Protein AF-A0A9C9Y5D9-F1 (afdb_monomer_lite)

pLDDT: mean 72.28, std 10.4, range [47.97, 84.06]

Secondary structure (DSSP, 8-state):
--PPP--HHHHHHHHTS---TTSHHHHHHHHHHHHHHHHHHTT--EEEEEEEEETTEEEEEEEES-SS--

Foldseek 3Di:
DDDDDDDLQVCCVVQPVDDDPVCQPVSQVVVQVVVVVVCVVVVWDWAPWDWGDDRSDIDIDTDTPDPPPD

Structure (mmCIF, N/CA/C/O backbone):
data_AF-A0A9C9Y5D9-F1
#
_entry.id   AF-A0A9C9Y5D9-F1
#
loop_
_atom_site.group_PDB
_atom_site.id
_atom_site.type_symbol
_atom_site.label_atom_id
_atom_site.label_alt_id
_atom_site.label_comp_id
_atom_site.label_asym_id
_atom_site.label_entity_id
_atom_site.label_seq_id
_atom_site.pdbx_PDB_ins_code
_atom_site.Cartn_x
_atom_site.Cartn_y
_atom_site.Cartn_z
_atom_site.occupancy
_atom_site.B_iso_or_equiv
_atom_site.auth_seq_id
_atom_site.auth_comp_id
_atom_site.auth_asym_id
_atom_site.auth_atom_id
_atom_site.pdbx_PDB_model_num
ATOM 1 N N . MET A 1 1 ? 12.788 -10.700 0.993 1.00 66.38 1 MET A N 1
ATOM 2 C CA . MET A 1 1 ? 11.738 -9.819 1.548 1.00 66.38 1 MET A CA 1
ATOM 3 C C . MET A 1 1 ? 12.361 -8.968 2.643 1.00 66.38 1 MET A C 1
ATOM 5 O O . MET A 1 1 ? 13.072 -9.524 3.472 1.00 66.38 1 MET A O 1
ATOM 9 N N . GLY A 1 2 ? 12.187 -7.648 2.598 1.00 69.69 2 GLY A N 1
ATOM 10 C CA . GLY A 1 2 ? 12.700 -6.712 3.606 1.00 69.69 2 GLY A CA 1
ATOM 11 C C . GLY A 1 2 ? 11.547 -6.002 4.310 1.00 69.69 2 GLY A C 1
ATOM 12 O O . GLY A 1 2 ? 10.471 -5.877 3.732 1.00 69.69 2 GLY A O 1
ATOM 13 N N . LEU A 1 3 ? 11.763 -5.553 5.545 1.00 78.44 3 LEU A N 1
ATOM 14 C CA . LEU A 1 3 ? 10.780 -4.748 6.265 1.00 78.44 3 LEU A CA 1
ATOM 15 C C . LEU A 1 3 ? 10.971 -3.275 5.901 1.00 78.44 3 LEU A C 1
ATOM 17 O O . LEU A 1 3 ? 12.037 -2.707 6.144 1.00 78.44 3 LEU A O 1
ATOM 21 N N 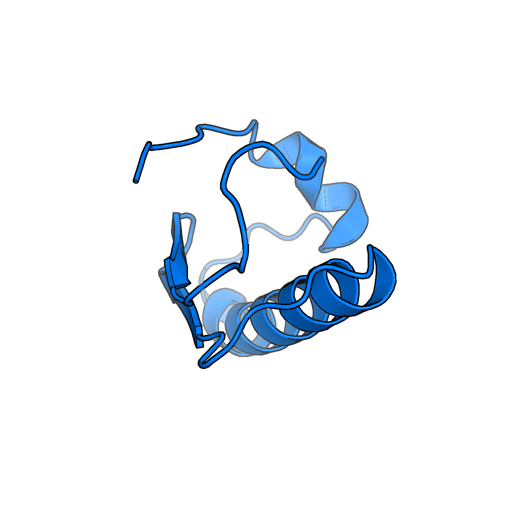. PHE A 1 4 ? 9.932 -2.656 5.350 1.00 77.56 4 PHE A N 1
ATOM 22 C CA . PHE A 1 4 ? 9.893 -1.216 5.132 1.00 77.56 4 PHE A CA 1
ATOM 23 C C . PHE A 1 4 ? 9.081 -0.565 6.246 1.00 77.56 4 PHE A C 1
ATOM 25 O O . PHE A 1 4 ? 7.914 -0.893 6.444 1.00 77.56 4 PHE A O 1
ATOM 32 N N . SER A 1 5 ? 9.709 0.350 6.985 1.00 78.62 5 SER A N 1
ATOM 33 C CA . SER A 1 5 ? 9.041 1.119 8.034 1.00 78.62 5 SER A CA 1
ATOM 34 C C . SER A 1 5 ? 8.708 2.508 7.507 1.00 78.62 5 SER A C 1
ATOM 36 O O . SER A 1 5 ? 9.600 3.273 7.135 1.00 78.62 5 SER A O 1
ATOM 38 N N . PHE A 1 6 ? 7.416 2.817 7.451 1.00 76.88 6 PHE A N 1
ATOM 39 C CA . PHE A 1 6 ? 6.904 4.101 6.991 1.00 76.88 6 PHE A CA 1
ATOM 40 C C . PHE A 1 6 ? 6.344 4.907 8.162 1.00 76.88 6 PHE A C 1
ATOM 42 O O . PHE A 1 6 ? 5.874 4.361 9.158 1.00 76.88 6 PHE A O 1
ATOM 49 N N . ILE A 1 7 ? 6.355 6.234 8.027 1.00 79.50 7 ILE A N 1
ATOM 50 C CA . ILE A 1 7 ? 5.700 7.122 8.991 1.00 79.50 7 ILE A CA 1
ATOM 51 C C . ILE A 1 7 ? 4.184 6.985 8.803 1.00 79.50 7 ILE A C 1
ATOM 53 O O . ILE A 1 7 ? 3.653 7.398 7.770 1.00 79.50 7 ILE A O 1
ATOM 57 N N . LYS A 1 8 ? 3.494 6.433 9.810 1.00 71.31 8 LYS A N 1
ATOM 58 C CA . LYS A 1 8 ? 2.042 6.165 9.809 1.00 71.31 8 LYS A CA 1
ATOM 59 C C . LYS A 1 8 ? 1.212 7.379 9.367 1.00 71.31 8 LYS A C 1
ATOM 61 O O . LYS A 1 8 ? 0.330 7.258 8.519 1.00 71.31 8 LYS A O 1
ATOM 66 N N . ASP A 1 9 ? 1.556 8.569 9.854 1.00 66.44 9 ASP A N 1
ATOM 67 C CA . ASP A 1 9 ? 0.849 9.814 9.526 1.00 66.44 9 ASP A CA 1
ATOM 68 C C . ASP A 1 9 ? 1.043 10.296 8.080 1.00 66.44 9 ASP A C 1
ATOM 70 O O . ASP A 1 9 ? 0.180 10.985 7.533 1.00 66.44 9 ASP A O 1
ATOM 74 N N . ALA A 1 10 ? 2.141 9.927 7.412 1.00 71.62 10 ALA A N 1
ATOM 75 C CA . ALA A 1 10 ? 2.402 10.371 6.041 1.00 71.62 10 ALA A CA 1
ATOM 76 C C . ALA A 1 10 ? 1.417 9.741 5.038 1.00 71.62 10 ALA A C 1
ATOM 78 O O . ALA A 1 10 ? 0.947 10.416 4.119 1.00 71.62 10 ALA A O 1
ATOM 79 N N . GLY A 1 11 ? 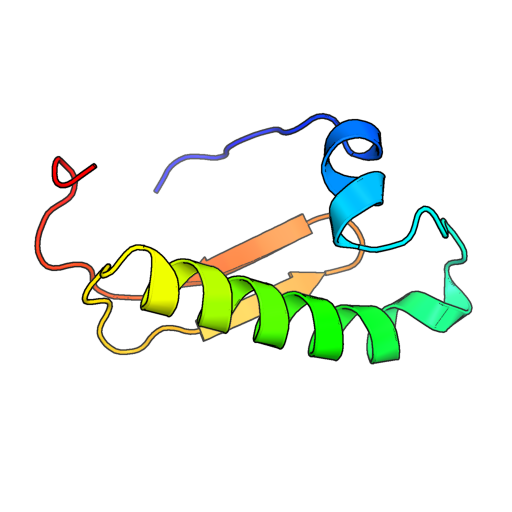1.045 8.473 5.251 1.00 63.84 11 GLY A N 1
ATOM 80 C CA . GLY A 1 11 ? 0.038 7.767 4.447 1.00 63.84 11 GLY A CA 1
ATOM 81 C C . GLY A 1 11 ? -1.402 8.170 4.775 1.00 63.84 11 GLY A C 1
ATOM 82 O O . GLY A 1 11 ? -2.316 7.941 3.980 1.00 63.84 11 GLY A O 1
ATOM 83 N N . ALA A 1 12 ? -1.626 8.835 5.909 1.00 63.22 12 ALA A N 1
ATOM 84 C CA . ALA A 1 12 ? -2.956 9.175 6.392 1.00 63.22 12 ALA A CA 1
ATOM 85 C C . ALA A 1 12 ? -3.719 10.118 5.441 1.00 63.22 12 ALA A C 1
ATOM 87 O O . ALA A 1 12 ? -4.944 10.109 5.429 1.00 63.22 12 ALA A O 1
ATOM 88 N N . LYS A 1 13 ? -3.035 10.869 4.566 1.00 63.56 13 LYS A N 1
ATOM 89 C CA . LYS A 1 13 ? -3.691 11.668 3.511 1.00 63.56 13 LYS A CA 1
ATOM 90 C C . LYS A 1 13 ? -4.327 10.823 2.402 1.00 63.56 13 LYS A C 1
ATOM 92 O O . LYS A 1 13 ? -5.348 11.223 1.855 1.00 63.56 13 LYS A O 1
ATOM 97 N N . LEU A 1 14 ? -3.750 9.665 2.082 1.00 63.41 14 LEU A N 1
ATOM 98 C CA . LEU A 1 14 ? -4.273 8.738 1.067 1.00 63.41 14 LEU A CA 1
ATOM 99 C C . LEU A 1 14 ? -5.394 7.848 1.634 1.00 63.41 14 LEU A C 1
ATOM 101 O O . LEU A 1 14 ? -6.310 7.428 0.914 1.00 63.41 14 LEU A O 1
ATOM 105 N N . PHE A 1 15 ? -5.337 7.597 2.944 1.00 67.12 15 PHE A N 1
ATOM 106 C CA . PHE A 1 15 ? -6.229 6.674 3.649 1.00 67.12 15 PHE A CA 1
ATOM 107 C C . PHE A 1 15 ? -7.182 7.337 4.658 1.00 67.12 15 PHE A C 1
ATOM 109 O O . PHE A 1 15 ? -7.958 6.637 5.297 1.00 67.12 15 PHE A O 1
ATOM 116 N N . GLY A 1 16 ? -7.191 8.668 4.765 1.00 60.78 16 GLY A N 1
ATOM 117 C CA . GLY A 1 16 ? -8.237 9.427 5.457 1.00 60.78 16 GLY A CA 1
ATOM 118 C C . GLY A 1 16 ? -8.030 9.741 6.945 1.00 60.78 16 GLY A C 1
ATOM 119 O O . GLY A 1 16 ? -9.017 10.024 7.610 1.00 60.78 16 GLY A O 1
ATOM 120 N N . GLY A 1 17 ? -6.807 9.744 7.487 1.00 56.19 17 GLY A N 1
ATOM 121 C CA . GLY A 1 17 ? -6.497 10.412 8.768 1.00 56.19 17 GLY A CA 1
ATOM 122 C C . GLY A 1 17 ? -7.040 9.784 10.056 1.00 56.19 17 GLY A C 1
ATOM 123 O O . GLY A 1 17 ? -6.682 10.241 11.136 1.00 56.19 17 GLY A O 1
ATOM 124 N N . LYS A 1 18 ? -7.915 8.780 9.976 1.00 49.03 18 LYS A N 1
ATOM 125 C CA . LYS A 1 18 ? -8.681 8.309 11.133 1.00 49.03 18 LYS A CA 1
ATOM 126 C C . LYS A 1 18 ? -8.019 7.107 11.801 1.00 49.03 18 LYS A C 1
ATOM 128 O O . LYS A 1 18 ? -8.008 5.997 11.276 1.00 49.03 18 LYS A O 1
ATOM 133 N N . THR A 1 19 ? -7.462 7.368 12.975 1.00 52.66 19 THR A N 1
ATOM 134 C CA . THR A 1 19 ? -6.940 6.423 13.969 1.00 52.66 19 THR A CA 1
ATOM 135 C C . THR A 1 19 ? -8.048 6.055 14.959 1.00 52.66 19 THR A C 1
ATOM 137 O O . THR A 1 19 ? -8.021 6.468 16.114 1.00 52.66 19 THR A O 1
ATOM 140 N N . SER A 1 20 ? -9.062 5.313 14.515 1.00 49.84 20 SER A N 1
ATOM 141 C CA . SER A 1 20 ? -10.0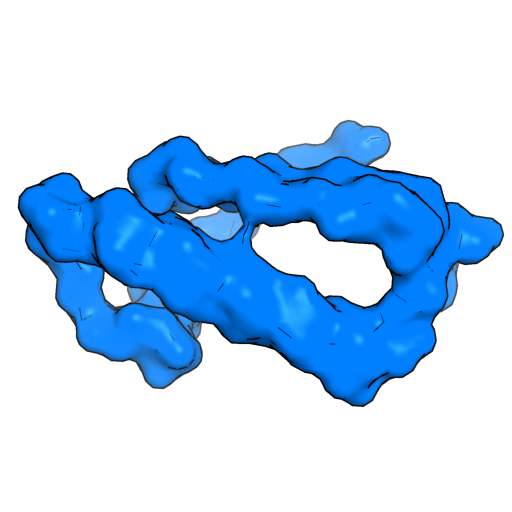08 4.677 15.437 1.00 49.84 20 SER A CA 1
ATOM 142 C C . SER A 1 20 ? -9.982 3.171 15.219 1.00 49.84 20 SER A C 1
ATOM 144 O O . SER A 1 20 ? -10.122 2.704 14.091 1.00 49.84 20 SER A O 1
ATOM 146 N N . GLU A 1 21 ? -9.731 2.436 16.302 1.00 52.28 21 GLU A N 1
ATOM 147 C CA . GLU A 1 21 ? -9.492 0.989 16.330 1.00 52.28 21 GLU A CA 1
ATOM 148 C C . GLU A 1 21 ? -10.706 0.165 15.871 1.00 52.28 21 GLU A C 1
ATOM 150 O O . GLU A 1 21 ? -10.531 -0.940 15.369 1.00 52.28 21 GLU A O 1
ATOM 155 N N . GLU A 1 22 ? -11.925 0.706 15.948 1.00 47.97 22 GLU A N 1
ATOM 156 C CA . GLU A 1 22 ? -13.154 -0.013 15.570 1.00 47.97 22 GLU A CA 1
ATOM 157 C C . GLU A 1 22 ? -13.491 0.080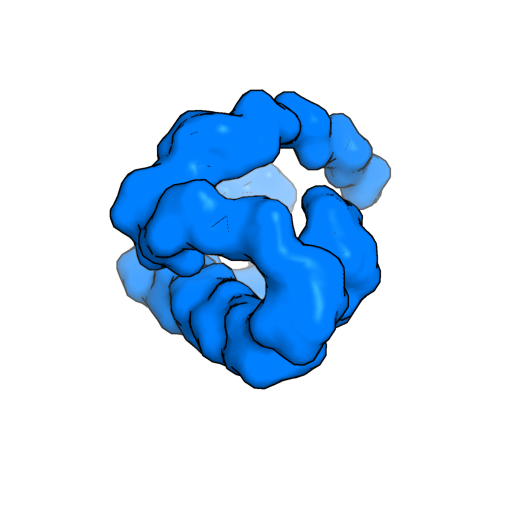 14.074 1.00 47.97 22 GLU A C 1
ATOM 159 O O . GLU A 1 22 ? -14.170 -0.784 13.529 1.00 47.97 22 GLU A O 1
ATOM 164 N N . GLU A 1 23 ? -12.952 1.079 13.375 1.00 51.28 23 GLU A N 1
ATOM 165 C CA . GLU A 1 23 ? -13.140 1.270 11.929 1.00 51.28 23 GLU A CA 1
ATOM 166 C C . GLU A 1 23 ? -12.096 0.454 11.119 1.00 51.28 23 GLU A C 1
ATOM 168 O O . GLU A 1 23 ? -12.138 0.381 9.891 1.00 51.28 23 GLU A O 1
ATOM 173 N N . THR A 1 24 ? -11.150 -0.195 11.812 1.00 55.78 24 THR A N 1
ATOM 174 C CA . THR A 1 24 ? -9.942 -0.826 11.255 1.00 55.78 24 THR A CA 1
ATOM 175 C C . THR A 1 24 ? -10.208 -1.943 10.262 1.00 55.78 24 THR A C 1
ATOM 177 O O . THR A 1 24 ? -9.438 -2.062 9.317 1.00 55.78 24 THR A O 1
ATOM 180 N N . ASN A 1 25 ? -11.276 -2.726 10.418 1.00 57.84 25 ASN A N 1
ATOM 181 C CA . ASN A 1 25 ? -11.510 -3.891 9.561 1.00 57.84 25 ASN A CA 1
ATOM 182 C C . ASN A 1 25 ? -12.160 -3.510 8.214 1.00 57.84 25 ASN A C 1
ATOM 184 O O . ASN A 1 25 ? -11.745 -3.976 7.153 1.00 57.84 25 ASN A O 1
ATOM 188 N N . GLU A 1 26 ? -13.122 -2.580 8.222 1.00 59.03 26 GLU A N 1
ATOM 189 C CA . GLU A 1 26 ? -13.692 -2.023 6.983 1.00 59.03 26 GLU A CA 1
ATOM 190 C C . GLU A 1 26 ? -12.671 -1.143 6.246 1.00 59.03 26 GLU A C 1
ATOM 192 O O . GLU A 1 26 ? -12.598 -1.156 5.013 1.00 59.03 26 GLU A O 1
ATOM 197 N N . LEU A 1 27 ? -11.830 -0.417 6.992 1.00 65.50 27 LEU A N 1
ATOM 198 C CA . LEU A 1 27 ? -10.683 0.298 6.436 1.00 65.50 27 LEU A CA 1
ATOM 199 C C . LEU A 1 27 ? -9.587 -0.647 5.944 1.00 65.50 27 LEU A C 1
ATOM 201 O O . LEU A 1 27 ? -8.928 -0.300 4.971 1.00 65.50 27 LEU A O 1
ATOM 205 N N . ALA A 1 28 ? -9.375 -1.810 6.561 1.00 67.06 28 ALA A N 1
ATOM 206 C CA . ALA A 1 28 ? -8.375 -2.789 6.137 1.00 67.06 28 ALA A CA 1
ATOM 207 C C . ALA A 1 28 ? -8.686 -3.323 4.738 1.00 67.06 28 ALA A C 1
ATOM 209 O O . ALA A 1 28 ? -7.826 -3.259 3.860 1.00 67.06 28 ALA A O 1
ATOM 210 N N . ALA A 1 29 ? -9.934 -3.730 4.493 1.00 70.31 29 ALA A N 1
ATOM 211 C CA . ALA A 1 29 ? -10.373 -4.168 3.169 1.00 70.31 29 ALA A CA 1
ATOM 212 C C . ALA A 1 29 ? -10.247 -3.046 2.120 1.00 70.31 29 ALA A C 1
ATOM 214 O O . ALA A 1 29 ? -9.684 -3.251 1.044 1.00 70.31 29 ALA A O 1
ATOM 215 N N . GLN A 1 30 ? -10.684 -1.824 2.450 1.00 74.62 30 GLN A N 1
ATOM 216 C CA . GLN A 1 30 ? -10.550 -0.668 1.551 1.00 74.62 30 GLN A CA 1
ATOM 217 C C . GLN A 1 30 ? -9.086 -0.264 1.306 1.00 74.62 30 GLN A C 1
ATOM 219 O O . GLN A 1 30 ? -8.740 0.207 0.220 1.00 74.62 30 GLN A O 1
ATOM 224 N N . ARG A 1 31 ? -8.211 -0.423 2.305 1.00 75.81 31 ARG A N 1
ATOM 225 C CA . ARG A 1 31 ? -6.765 -0.187 2.187 1.00 75.81 31 ARG A CA 1
ATOM 226 C C . ARG A 1 31 ? -6.125 -1.232 1.289 1.00 75.81 31 ARG A C 1
ATOM 228 O O . ARG A 1 31 ? -5.389 -0.838 0.392 1.00 75.81 31 ARG A O 1
ATOM 235 N N . ALA A 1 32 ? -6.436 -2.512 1.479 1.00 78.56 32 ALA A N 1
ATOM 236 C CA . ALA A 1 32 ? -5.946 -3.594 0.632 1.00 78.56 32 ALA A CA 1
ATOM 237 C C . ALA A 1 32 ? -6.354 -3.382 -0.835 1.00 78.56 32 ALA A C 1
ATOM 239 O O . ALA A 1 32 ? -5.505 -3.442 -1.722 1.00 78.56 32 ALA A O 1
ATOM 240 N N . GLU A 1 33 ? -7.613 -3.017 -1.098 1.00 80.88 33 GLU A N 1
ATOM 241 C CA . GLU A 1 33 ? -8.084 -2.739 -2.461 1.00 80.88 33 GLU A CA 1
ATOM 242 C C . GLU A 1 33 ? -7.379 -1.522 -3.084 1.00 80.88 33 GLU A C 1
ATOM 244 O O . GLU A 1 33 ? -6.903 -1.583 -4.219 1.00 80.88 33 GLU A O 1
ATOM 249 N N . LYS A 1 34 ? -7.237 -0.421 -2.332 1.00 81.00 34 LYS A N 1
ATOM 250 C CA . LYS A 1 34 ? -6.484 0.759 -2.790 1.00 81.00 34 LYS A CA 1
ATOM 251 C C . LYS A 1 34 ? -5.018 0.442 -3.069 1.00 81.00 34 LYS A C 1
ATOM 253 O O . LYS A 1 34 ? -4.472 0.965 -4.037 1.00 81.00 34 LYS A O 1
ATOM 258 N N . LEU A 1 35 ? -4.384 -0.376 -2.232 1.00 79.81 35 LEU A N 1
ATOM 259 C CA . LEU A 1 35 ? -2.996 -0.797 -2.413 1.00 79.81 35 LEU A CA 1
ATOM 260 C C . LEU A 1 35 ? -2.850 -1.667 -3.658 1.00 79.81 35 LEU A C 1
ATOM 262 O O . LEU A 1 35 ? -1.981 -1.391 -4.478 1.00 79.81 35 LEU A O 1
ATOM 266 N N . ARG A 1 36 ? -3.746 -2.638 -3.860 1.00 82.44 36 ARG A N 1
ATOM 267 C CA . ARG A 1 36 ? -3.787 -3.449 -5.081 1.00 82.44 36 ARG A CA 1
ATOM 268 C C . ARG A 1 36 ? -3.924 -2.577 -6.323 1.00 82.44 36 ARG A C 1
ATOM 270 O O . ARG A 1 36 ? -3.130 -2.703 -7.249 1.00 82.44 36 ARG A O 1
ATOM 277 N N . LYS A 1 37 ? -4.872 -1.641 -6.308 1.00 82.69 37 LYS A N 1
ATOM 278 C CA . LYS A 1 37 ? -5.085 -0.724 -7.428 1.00 82.69 37 LYS A CA 1
ATOM 279 C C . LYS A 1 37 ? -3.876 0.177 -7.677 1.00 82.69 37 LYS A C 1
ATOM 281 O O . LYS A 1 37 ? -3.564 0.454 -8.824 1.00 82.69 37 LYS A O 1
ATOM 286 N N . ALA A 1 38 ? -3.187 0.625 -6.627 1.00 81.06 38 ALA A N 1
ATOM 287 C CA . ALA A 1 38 ? -1.959 1.405 -6.763 1.00 81.06 38 ALA A CA 1
ATOM 288 C C . ALA A 1 38 ? -0.818 0.580 -7.384 1.00 81.06 38 ALA A C 1
ATOM 290 O O . ALA A 1 38 ? -0.085 1.101 -8.216 1.00 81.06 38 ALA A O 1
ATOM 291 N N . ILE A 1 39 ? -0.694 -0.701 -7.021 1.00 79.94 39 ILE A N 1
ATOM 292 C CA . ILE A 1 39 ? 0.282 -1.629 -7.614 1.00 79.94 39 ILE A CA 1
ATOM 293 C C .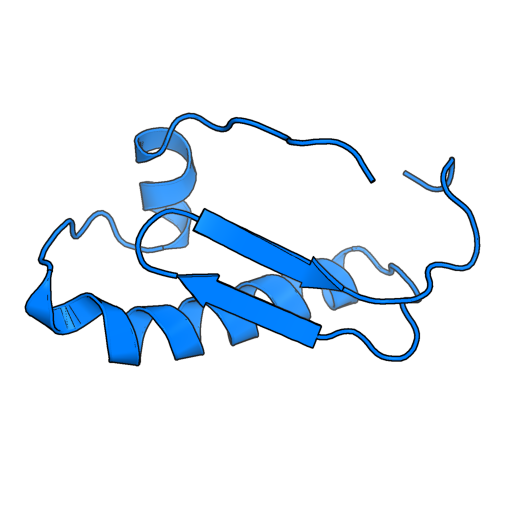 ILE A 1 39 ? -0.024 -1.847 -9.105 1.00 79.94 39 ILE A C 1
ATOM 295 O O . ILE A 1 39 ? 0.884 -1.779 -9.933 1.00 79.94 39 ILE A O 1
ATOM 299 N N 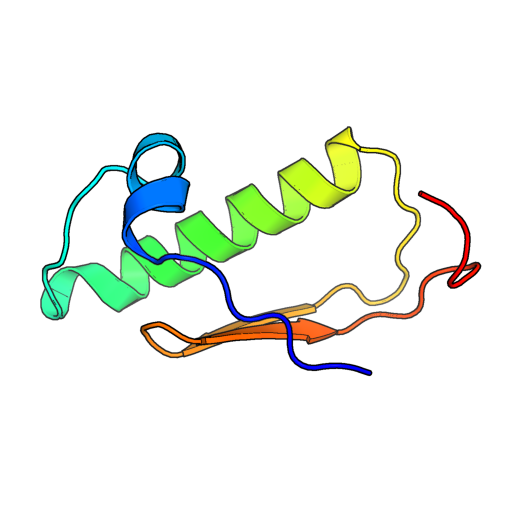. GLU A 1 40 ? -1.301 -2.034 -9.454 1.00 79.88 40 GLU A N 1
ATOM 300 C CA . GLU A 1 40 ? -1.753 -2.160 -10.847 1.00 79.88 40 GLU A CA 1
ATOM 301 C C . GLU A 1 40 ? -1.547 -0.863 -11.652 1.00 79.88 40 GLU A C 1
ATOM 303 O O . GLU A 1 40 ? -1.084 -0.920 -12.790 1.00 79.88 40 GLU A O 1
ATOM 308 N N . ASP A 1 41 ? -1.839 0.307 -11.072 1.00 82.38 41 ASP A N 1
ATOM 309 C CA . ASP A 1 41 ? -1.680 1.625 -11.713 1.00 82.38 41 ASP A CA 1
ATOM 310 C C . ASP A 1 41 ? -0.206 1.975 -11.968 1.00 82.38 41 ASP A C 1
ATOM 312 O O . ASP A 1 41 ? 0.135 2.535 -13.009 1.00 82.38 41 ASP A O 1
ATOM 316 N N . MET A 1 42 ? 0.691 1.557 -11.067 1.00 77.19 42 MET A N 1
ATOM 317 C CA . MET A 1 42 ? 2.142 1.657 -11.266 1.00 77.19 42 MET A CA 1
ATOM 318 C C . MET A 1 42 ? 2.663 0.694 -12.347 1.00 77.19 42 MET A C 1
ATOM 320 O O . MET A 1 42 ? 3.822 0.791 -12.745 1.00 77.19 42 MET A O 1
ATOM 324 N N . GLY A 1 43 ? 1.821 -0.210 -12.859 1.00 74.00 43 GLY A N 1
ATOM 325 C CA . GLY A 1 43 ? 2.177 -1.142 -13.926 1.00 74.00 43 GLY A CA 1
ATOM 326 C C . GLY A 1 43 ? 3.025 -2.322 -13.456 1.00 74.00 43 GLY A C 1
ATOM 327 O O . GLY A 1 43 ? 3.633 -3.001 -14.288 1.00 74.00 43 GLY A O 1
ATOM 328 N N . PHE A 1 44 ? 3.070 -2.590 -12.148 1.00 77.19 44 PHE A N 1
ATOM 329 C CA . PHE A 1 44 ? 3.776 -3.753 -11.628 1.00 77.19 44 PHE A CA 1
ATOM 330 C C . PHE A 1 44 ? 3.013 -5.027 -11.976 1.00 77.19 44 PHE A C 1
ATOM 332 O O . PHE A 1 44 ? 1.866 -5.230 -11.577 1.00 77.19 44 PHE A O 1
ATOM 339 N N . LYS A 1 45 ? 3.680 -5.924 -12.700 1.00 73.62 45 LYS A N 1
ATOM 340 C CA . LYS A 1 45 ? 3.186 -7.278 -12.928 1.00 73.62 45 LYS A CA 1
ATOM 341 C C . LYS A 1 45 ? 3.573 -8.146 -11.743 1.00 73.62 45 LYS A C 1
ATOM 343 O O . LYS A 1 45 ? 4.714 -8.592 -11.633 1.00 73.62 45 LYS A O 1
ATOM 348 N N . VAL A 1 46 ? 2.607 -8.348 -10.854 1.00 80.25 46 VAL A N 1
ATOM 349 C CA . VAL A 1 46 ? 2.728 -9.257 -9.715 1.00 80.25 46 VAL A CA 1
ATOM 350 C C . VAL A 1 46 ? 1.726 -10.388 -9.895 1.00 80.25 46 VAL A C 1
ATOM 352 O O . VAL A 1 46 ? 0.518 -10.163 -9.984 1.00 80.25 46 VAL A O 1
ATOM 355 N N . THR A 1 47 ? 2.239 -11.606 -9.983 1.00 81.25 47 THR A N 1
ATOM 356 C CA . THR A 1 47 ? 1.452 -12.841 -10.016 1.00 81.25 47 THR A CA 1
ATOM 357 C C . THR A 1 47 ? 1.110 -13.247 -8.588 1.00 81.25 47 THR A C 1
ATOM 359 O O . THR A 1 47 ? 1.953 -13.118 -7.706 1.00 81.25 47 THR A O 1
ATOM 362 N N . ASP A 1 48 ? -0.111 -13.733 -8.352 1.00 82.25 48 ASP A N 1
ATOM 363 C CA . ASP A 1 48 ? -0.564 -14.157 -7.015 1.00 82.25 48 ASP A CA 1
ATOM 364 C C . ASP A 1 48 ? -0.438 -13.045 -5.946 1.00 82.25 48 ASP A C 1
ATOM 366 O O . ASP A 1 48 ? 0.007 -13.273 -4.825 1.00 82.25 48 ASP A O 1
ATOM 370 N N . LEU A 1 49 ? -0.777 -11.801 -6.322 1.00 82.81 49 LEU A N 1
ATOM 371 C CA . LEU A 1 49 ? -0.739 -10.659 -5.408 1.00 82.81 49 LEU A CA 1
ATOM 372 C C . LEU A 1 49 ? -1.795 -10.817 -4.305 1.00 82.81 49 LEU A C 1
ATOM 374 O O . LEU A 1 49 ? -2.995 -10.720 -4.580 1.00 82.81 49 LEU A O 1
ATOM 378 N N . ASP A 1 50 ? -1.331 -10.949 -3.068 1.00 83.56 50 ASP A N 1
ATOM 379 C CA . ASP A 1 50 ? -2.154 -10.990 -1.862 1.00 83.56 50 ASP A CA 1
ATOM 380 C C . ASP A 1 50 ? -1.714 -9.899 -0.874 1.00 83.56 50 ASP A C 1
ATOM 382 O O . ASP A 1 50 ? -0.536 -9.540 -0.799 1.00 83.56 50 ASP A O 1
ATOM 386 N N . ILE A 1 51 ? -2.671 -9.303 -0.162 1.00 83.50 51 ILE A N 1
ATOM 387 C CA . ILE A 1 51 ? -2.427 -8.173 0.739 1.00 83.50 51 ILE A CA 1
ATOM 388 C C . ILE A 1 51 ? -3.200 -8.406 2.034 1.00 83.50 51 ILE A C 1
ATOM 390 O O . ILE A 1 51 ? -4.425 -8.288 2.064 1.00 83.50 51 ILE A O 1
ATOM 394 N N . GLU A 1 52 ? -2.470 -8.645 3.119 1.00 83.00 52 GLU A N 1
ATOM 395 C CA . GLU A 1 52 ? -3.002 -8.755 4.474 1.00 83.00 52 GLU A CA 1
ATOM 396 C C . GLU A 1 52 ? -2.771 -7.448 5.237 1.00 83.00 52 GLU A C 1
ATOM 398 O O . GLU A 1 52 ? -1.673 -6.889 5.234 1.00 83.00 52 GLU A O 1
ATOM 403 N N . VAL A 1 53 ? -3.802 -6.953 5.918 1.00 79.81 53 VAL A N 1
ATOM 404 C CA . VAL A 1 53 ? -3.722 -5.743 6.745 1.00 79.81 53 VAL A CA 1
ATOM 405 C C . VAL A 1 53 ? -4.021 -6.127 8.192 1.00 79.81 53 VAL A C 1
ATOM 407 O O . VAL A 1 53 ? -5.170 -6.391 8.536 1.00 79.81 53 VAL A O 1
ATOM 410 N N . ASP A 1 54 ? -2.990 -6.127 9.034 1.00 78.06 54 ASP A N 1
ATOM 411 C CA . ASP A 1 54 ? -3.069 -6.397 10.472 1.00 78.06 54 ASP A CA 1
ATOM 412 C C . ASP A 1 54 ? -2.858 -5.090 11.249 1.00 78.06 54 ASP A C 1
ATOM 414 O O . ASP A 1 54 ? -1.740 -4.695 11.595 1.00 78.06 54 ASP A O 1
ATOM 418 N N . GLY A 1 55 ? -3.956 -4.354 11.440 1.00 76.75 55 GLY A N 1
ATOM 419 C CA . GLY A 1 55 ? -3.970 -3.058 12.119 1.00 76.75 55 GLY A CA 1
ATOM 420 C C . GLY A 1 55 ? -3.081 -2.009 11.438 1.00 76.75 55 GLY A C 1
ATOM 421 O O . GLY A 1 55 ? -3.516 -1.303 10.524 1.00 76.75 55 GLY A O 1
ATOM 422 N N . ASP A 1 56 ? -1.844 -1.895 11.923 1.00 73.88 56 ASP A N 1
ATOM 423 C CA . ASP A 1 56 ? -0.816 -0.966 11.437 1.00 73.88 56 ASP A CA 1
ATOM 424 C C . ASP A 1 56 ? 0.238 -1.616 10.535 1.00 73.88 56 ASP A C 1
ATOM 426 O O . ASP A 1 56 ? 1.006 -0.911 9.875 1.00 73.88 56 ASP A O 1
ATOM 430 N N . THR A 1 57 ? 0.277 -2.945 10.494 1.00 76.50 57 THR A N 1
ATOM 431 C CA . THR A 1 57 ? 1.193 -3.703 9.644 1.00 76.50 57 THR A CA 1
ATOM 432 C C . THR A 1 57 ? 0.453 -4.155 8.396 1.00 76.50 57 THR A C 1
ATOM 434 O O . THR A 1 57 ? -0.657 -4.671 8.472 1.00 76.50 57 THR A O 1
ATOM 437 N N . VAL A 1 58 ? 1.069 -3.966 7.231 1.00 82.06 58 VAL A N 1
ATOM 438 C CA . VAL A 1 58 ? 0.558 -4.499 5.967 1.00 82.06 58 VAL A CA 1
ATOM 439 C C . VAL A 1 58 ? 1.577 -5.478 5.419 1.00 82.06 58 VAL A C 1
ATOM 441 O O . VAL A 1 58 ? 2.744 -5.118 5.246 1.00 82.06 58 VAL A O 1
ATOM 444 N N . THR A 1 59 ? 1.129 -6.690 5.124 1.00 83.44 59 THR A N 1
ATOM 445 C CA . THR A 1 59 ? 1.945 -7.720 4.494 1.00 83.44 59 THR A CA 1
ATOM 446 C C . THR A 1 59 ? 1.474 -7.909 3.063 1.00 83.44 59 THR A C 1
ATOM 448 O O . THR A 1 59 ? 0.294 -8.130 2.817 1.00 83.44 59 THR A O 1
ATOM 451 N N . VAL A 1 60 ? 2.395 -7.776 2.111 1.00 83.88 60 VAL A N 1
ATOM 452 C CA . VAL A 1 60 ? 2.115 -7.937 0.682 1.00 83.88 60 VAL A CA 1
ATOM 453 C C . VAL A 1 60 ? 2.901 -9.138 0.182 1.00 83.88 60 VAL A C 1
ATOM 455 O O . VAL A 1 60 ? 4.125 -9.185 0.340 1.00 83.88 60 VAL A O 1
ATOM 458 N N . TYR A 1 61 ? 2.201 -10.084 -0.428 1.00 84.06 61 TYR A N 1
ATOM 459 C CA . TYR A 1 61 ? 2.760 -11.287 -1.026 1.00 84.06 61 TYR A CA 1
ATOM 460 C C . TYR A 1 61 ? 2.500 -11.285 -2.525 1.00 84.06 61 TYR A C 1
ATOM 462 O O . TYR A 1 61 ? 1.542 -10.686 -3.001 1.00 84.06 61 TYR A O 1
ATOM 470 N N . GLY A 1 62 ? 3.376 -11.946 -3.268 1.00 82.38 62 GLY A N 1
ATOM 471 C CA . GLY A 1 62 ? 3.235 -12.116 -4.704 1.00 82.38 62 GLY A CA 1
ATOM 472 C C . GLY A 1 62 ? 4.580 -12.337 -5.377 1.00 82.38 62 GLY A C 1
ATOM 473 O O . GLY A 1 62 ? 5.640 -12.023 -4.828 1.00 82.38 62 GLY A O 1
ATOM 474 N N . GLU A 1 63 ? 4.528 -12.892 -6.579 1.00 83.50 63 GLU A N 1
ATOM 475 C CA . GLU A 1 63 ? 5.686 -13.127 -7.430 1.00 83.50 63 GLU A CA 1
ATOM 476 C C . GLU A 1 63 ? 5.791 -12.001 -8.463 1.00 83.50 63 GLU A C 1
ATOM 478 O O . GLU A 1 63 ? 5.012 -11.934 -9.416 1.00 83.50 63 GLU A O 1
ATOM 483 N N . ALA A 1 64 ? 6.738 -11.089 -8.243 1.00 79.00 64 ALA A N 1
ATOM 484 C CA . ALA A 1 64 ? 7.095 -10.050 -9.203 1.00 79.00 64 ALA A CA 1
ATOM 485 C C . ALA A 1 64 ? 8.148 -10.579 -10.190 1.00 79.00 64 ALA A C 1
ATOM 487 O O . ALA A 1 64 ? 9.038 -11.330 -9.791 1.00 79.00 64 ALA A O 1
ATOM 488 N N . GLU A 1 65 ? 8.075 -10.159 -11.458 1.00 76.56 65 GLU A N 1
ATOM 489 C CA . GLU A 1 65 ? 8.993 -10.632 -12.512 1.00 76.56 65 GLU A CA 1
ATOM 490 C C . GLU A 1 65 ? 10.472 -10.322 -12.214 1.00 76.56 65 GLU A C 1
ATOM 492 O O . GLU A 1 65 ? 11.356 -11.085 -12.600 1.00 76.56 65 GLU A O 1
ATOM 497 N N . ASP A 1 66 ? 10.756 -9.214 -11.525 1.00 75.06 66 ASP A N 1
ATOM 498 C CA . ASP A 1 66 ? 12.113 -8.798 -11.182 1.00 75.06 66 ASP A CA 1
ATOM 499 C C . ASP A 1 66 ? 12.125 -7.853 -9.962 1.00 75.06 66 ASP A C 1
ATOM 501 O O . ASP A 1 66 ? 11.217 -7.046 -9.768 1.00 75.06 66 ASP A O 1
ATOM 505 N N . GLN A 1 67 ? 13.171 -7.939 -9.129 1.00 68.69 67 GLN A N 1
ATOM 506 C CA . GLN A 1 67 ? 13.314 -7.126 -7.909 1.00 68.69 67 GLN A CA 1
ATOM 507 C C . GLN A 1 67 ? 13.767 -5.682 -8.206 1.00 68.69 67 GLN A C 1
ATOM 509 O O . GLN A 1 67 ? 13.566 -4.781 -7.388 1.00 68.69 67 GLN A O 1
ATOM 514 N N . ALA A 1 68 ? 14.447 -5.462 -9.332 1.00 71.62 68 ALA A N 1
ATOM 515 C CA . ALA A 1 68 ? 15.043 -4.181 -9.698 1.00 71.62 68 ALA A CA 1
ATOM 516 C C . ALA A 1 68 ? 14.095 -3.273 -10.494 1.00 71.62 68 ALA A C 1
ATOM 518 O O . ALA A 1 68 ? 14.394 -2.085 -10.643 1.00 71.62 68 ALA A O 1
ATOM 519 N N . THR A 1 69 ? 12.975 -3.800 -10.988 1.00 60.88 69 THR A N 1
ATOM 520 C CA . THR A 1 69 ? 11.974 -3.034 -11.733 1.00 60.88 69 THR A CA 1
ATOM 521 C C . THR A 1 69 ? 11.279 -2.068 -10.764 1.00 60.88 69 THR A C 1
ATOM 523 O O . THR A 1 69 ? 10.618 -2.492 -9.820 1.00 60.88 69 THR A O 1
ATOM 526 N N . LYS A 1 70 ? 11.550 -0.767 -10.944 1.00 52.72 70 LYS A N 1
ATOM 527 C CA . LYS A 1 70 ? 11.134 0.350 -10.078 1.00 52.72 70 LYS A CA 1
ATOM 528 C C . LYS A 1 70 ? 9.873 1.029 -10.577 1.00 52.72 70 LYS A C 1
ATOM 530 O O . LYS A 1 70 ? 9.728 1.109 -11.816 1.00 52.72 70 LYS A O 1
#

Radius of gyration: 12.93 Å; chains: 1; bounding box: 29×26×30 Å

Sequence (70 aa):
MGLFSFIKDAGAKLFGGKTSEEETNELAAQRAEKLRKAIEDMGFKVTDLDIEVDGDTVTVYGEAEDQATK